Protein AF-A0A3C1P142-F1 (afdb_monomer)

pLDDT: mean 93.8, std 8.46, range [60.41, 98.44]

Sequence (43 aa):
MAPGKKVLLAAPRGYCAGVDRAVVTVEKALEHYGSPVYVRKQI

Secondary structure (DSSP, 8-state):
-PPPPPP---SS-S--HHHHHHHHHHHHHHHHH-SPPP-SS--

Radius of gyration: 18.58 Å; Cα contacts (8 Å, |Δi|>4): 9; chains: 1; bounding box: 38×33×41 Å

Foldseek 3Di:
DPPDDDDDDDPPDDDDPVRVVVVVVCVVCCVVPNPDDDDDPDD

Solvent-accessible surface area (backbone atoms only — not comparable to full-atom values): 3120 Å² total; per-residue (Å²): 131,80,82,80,84,84,85,82,83,78,79,92,74,82,83,50,76,67,56,53,52,53,52,54,50,55,54,50,46,37,73,76,70,39,86,88,75,88,69,87,74,82,131

Structure (mmCIF, N/CA/C/O backbone):
data_AF-A0A3C1P142-F1
#
_entry.id   AF-A0A3C1P142-F1
#
loop_
_atom_site.group_PDB
_atom_site.id
_atom_site.type_symbol
_atom_site.label_atom_id
_atom_site.label_alt_id
_atom_site.label_comp_id
_atom_site.label_asym_id
_atom_site.la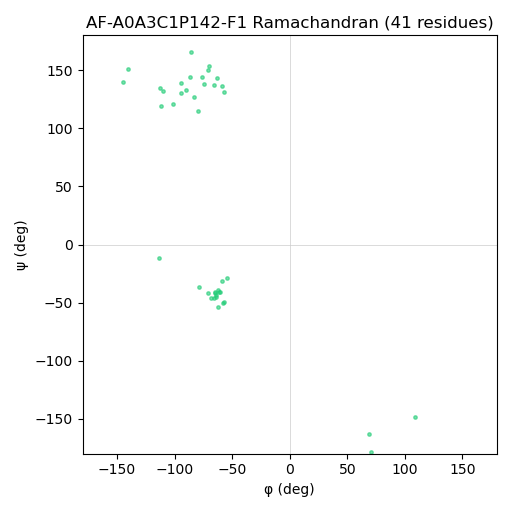bel_entity_id
_atom_site.label_seq_id
_atom_site.pdbx_PDB_ins_code
_atom_site.Cartn_x
_atom_site.Cartn_y
_atom_site.Cartn_z
_atom_site.occupancy
_atom_site.B_iso_or_equiv
_at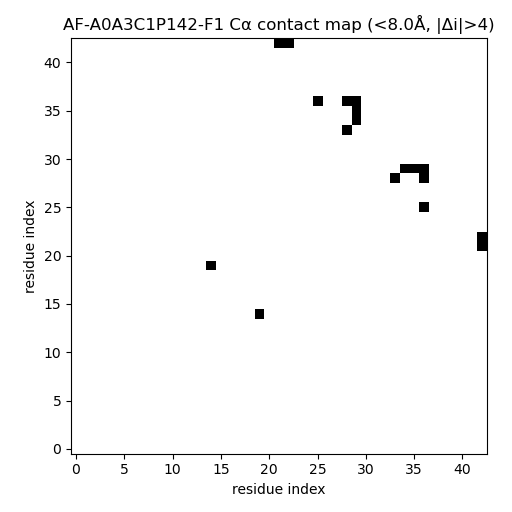om_site.auth_seq_id
_atom_site.auth_comp_id
_atom_site.auth_asym_id
_atom_site.auth_atom_id
_atom_site.pdbx_PDB_model_num
ATOM 1 N N . MET A 1 1 ? 22.269 29.088 -26.936 1.00 60.41 1 MET A N 1
ATOM 2 C CA . MET A 1 1 ? 21.467 28.208 -26.055 1.00 60.41 1 MET A CA 1
ATOM 3 C C . MET A 1 1 ? 22.078 26.820 -26.107 1.00 60.41 1 MET A C 1
ATOM 5 O O . MET A 1 1 ? 22.175 26.273 -27.196 1.00 60.41 1 MET A O 1
ATOM 9 N N . ALA A 1 2 ? 22.567 26.289 -24.984 1.00 63.94 2 ALA A N 1
ATOM 10 C CA . ALA A 1 2 ? 23.031 24.901 -24.942 1.00 63.94 2 ALA A CA 1
ATOM 11 C C . ALA A 1 2 ? 21.845 23.958 -25.234 1.00 63.94 2 ALA A C 1
ATOM 13 O O . ALA A 1 2 ? 20.729 24.273 -24.809 1.00 63.94 2 ALA A O 1
ATOM 14 N N . PRO A 1 3 ? 22.039 22.840 -25.957 1.00 74.81 3 PRO A N 1
ATOM 15 C CA . PRO A 1 3 ? 20.966 21.879 -26.197 1.00 74.81 3 PRO A CA 1
ATOM 16 C C . PRO A 1 3 ? 20.397 21.395 -24.856 1.00 74.81 3 PRO A C 1
ATOM 18 O O . PRO A 1 3 ? 21.145 21.055 -23.938 1.00 74.81 3 PRO A O 1
ATOM 21 N N . GLY A 1 4 ? 19.068 21.418 -24.721 1.00 81.12 4 GLY A N 1
ATOM 22 C CA . GLY A 1 4 ? 18.389 20.987 -23.500 1.00 81.12 4 GLY A CA 1
ATOM 23 C C . GLY A 1 4 ? 18.719 19.530 -23.171 1.00 81.12 4 GLY A C 1
ATOM 24 O O . GLY A 1 4 ? 18.735 18.674 -24.055 1.00 81.12 4 GLY A O 1
ATOM 25 N N . LYS A 1 5 ? 18.999 19.233 -21.897 1.00 87.62 5 LYS A N 1
ATOM 26 C CA . LYS A 1 5 ? 19.252 17.856 -21.447 1.00 87.62 5 LYS A CA 1
ATOM 27 C C . LYS A 1 5 ? 17.974 17.019 -21.585 1.00 87.62 5 LYS A C 1
ATOM 29 O O . LYS A 1 5 ? 16.891 17.476 -21.228 1.00 87.62 5 LYS A O 1
ATOM 34 N N . LYS A 1 6 ? 18.103 15.782 -22.076 1.00 90.19 6 LYS A N 1
ATOM 35 C CA . LYS A 1 6 ? 16.988 14.835 -22.228 1.00 90.19 6 LYS A CA 1
ATOM 36 C C . LYS A 1 6 ? 16.716 14.111 -20.907 1.00 90.19 6 LYS A C 1
ATOM 38 O O . LYS A 1 6 ? 17.626 13.511 -20.343 1.00 90.19 6 LYS A O 1
ATOM 43 N N . VAL A 1 7 ? 15.467 14.134 -20.445 1.00 93.12 7 VAL 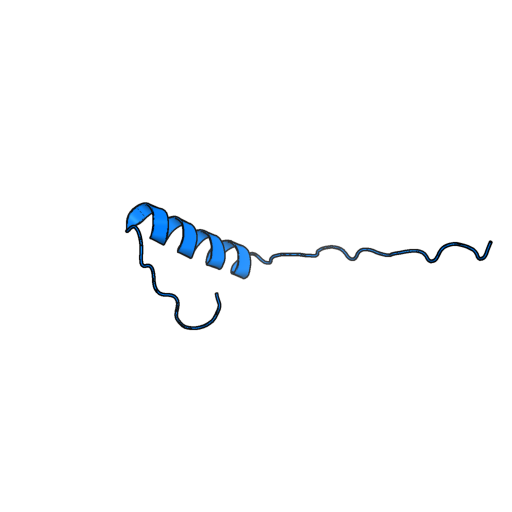A N 1
ATOM 44 C CA . VAL A 1 7 ? 14.996 13.326 -19.307 1.00 93.12 7 VAL A CA 1
ATOM 45 C C . VAL A 1 7 ? 14.474 11.988 -19.832 1.00 93.12 7 VAL A C 1
ATOM 47 O O . VAL A 1 7 ? 13.713 11.957 -20.799 1.00 93.12 7 VAL A O 1
ATOM 50 N N . LEU A 1 8 ? 14.887 10.885 -19.206 1.00 93.25 8 LEU A N 1
ATOM 51 C CA . LEU A 1 8 ? 14.421 9.533 -19.523 1.00 93.25 8 LEU A CA 1
ATOM 52 C C . LEU A 1 8 ? 13.598 8.990 -18.351 1.00 93.25 8 LEU A C 1
ATOM 54 O O . LEU A 1 8 ? 14.011 9.107 -17.200 1.00 93.25 8 LEU A O 1
ATOM 58 N N . LEU A 1 9 ? 12.444 8.390 -18.646 1.00 95.62 9 LEU A N 1
ATOM 59 C CA . LEU A 1 9 ? 11.554 7.790 -17.650 1.00 95.62 9 LEU A CA 1
ATOM 60 C C . LEU A 1 9 ? 11.537 6.271 -17.816 1.00 95.62 9 LEU A C 1
ATOM 62 O O . LEU A 1 9 ? 11.124 5.764 -18.856 1.00 95.62 9 LEU A O 1
ATOM 66 N N . ALA A 1 10 ? 11.961 5.551 -16.778 1.00 95.12 10 ALA A N 1
ATOM 67 C CA . ALA A 1 10 ? 11.963 4.091 -16.765 1.00 95.12 10 ALA A CA 1
ATOM 68 C C . ALA A 1 10 ? 10.538 3.509 -16.697 1.00 95.12 10 ALA A C 1
ATOM 70 O O . ALA A 1 10 ? 9.619 4.148 -16.175 1.00 95.12 10 ALA A O 1
ATOM 71 N N . ALA A 1 11 ? 10.347 2.290 -17.207 1.00 94.94 11 ALA A N 1
ATOM 72 C CA . ALA A 1 11 ? 9.096 1.544 -17.094 1.00 94.94 11 ALA A CA 1
ATOM 73 C C . ALA A 1 11 ? 9.368 0.030 -16.941 1.00 94.94 11 ALA A C 1
ATOM 75 O O . ALA A 1 11 ? 10.252 -0.475 -17.635 1.00 94.94 11 ALA A O 1
ATOM 76 N N . PRO A 1 12 ? 8.611 -0.686 -16.081 1.00 94.38 12 PRO A N 1
ATOM 77 C CA . PRO A 1 12 ? 7.583 -0.166 -15.173 1.00 94.38 12 PRO A CA 1
ATOM 78 C C . PRO A 1 12 ? 8.197 0.633 -14.010 1.00 94.38 12 PRO A C 1
ATOM 80 O O . PRO A 1 12 ? 9.329 0.396 -13.598 1.00 94.38 12 PRO A O 1
ATOM 83 N N . ARG A 1 13 ? 7.460 1.621 -13.500 1.00 95.81 13 ARG A N 1
ATOM 84 C CA . ARG A 1 13 ? 7.860 2.463 -12.360 1.00 95.81 13 ARG A CA 1
ATOM 85 C C . ARG A 1 13 ? 6.643 2.718 -11.477 1.00 95.81 13 ARG A C 1
ATOM 87 O O . ARG A 1 13 ? 5.533 2.772 -11.997 1.00 95.81 13 ARG A O 1
ATOM 94 N N . GLY A 1 14 ? 6.854 2.925 -10.181 1.00 95.06 14 GLY A N 1
ATOM 95 C CA . GLY A 1 14 ? 5.779 3.197 -9.224 1.00 95.06 14 GLY A CA 1
ATOM 96 C C . GLY A 1 14 ? 5.519 2.028 -8.279 1.00 95.06 14 GLY A C 1
ATOM 97 O O . GLY A 1 14 ? 6.449 1.316 -7.902 1.00 95.06 14 GLY A O 1
ATOM 98 N N . TYR A 1 15 ? 4.265 1.875 -7.857 1.00 96.56 15 TYR A N 1
ATOM 99 C CA . TYR A 1 15 ? 3.877 0.928 -6.815 1.00 96.56 15 TYR A CA 1
ATOM 100 C C . TYR A 1 15 ? 3.885 -0.509 -7.317 1.00 96.56 15 TYR A C 1
ATOM 102 O O . TYR A 1 15 ? 3.430 -0.816 -8.417 1.00 96.56 15 TYR A O 1
ATOM 110 N N . CYS A 1 16 ? 4.390 -1.404 -6.473 1.00 97.25 16 CYS A N 1
ATOM 111 C CA . CYS A 1 16 ? 4.169 -2.826 -6.654 1.00 97.25 16 CYS A CA 1
ATOM 112 C C . CYS A 1 16 ? 2.840 -3.230 -6.004 1.00 97.25 16 CYS A C 1
ATOM 114 O O . CYS A 1 16 ? 2.299 -2.511 -5.162 1.00 97.25 16 CYS A O 1
ATOM 116 N N . ALA A 1 17 ? 2.358 -4.427 -6.334 1.00 97.94 17 ALA A N 1
ATOM 117 C CA . ALA A 1 17 ? 1.137 -4.981 -5.751 1.00 97.94 17 ALA A CA 1
ATOM 118 C C . 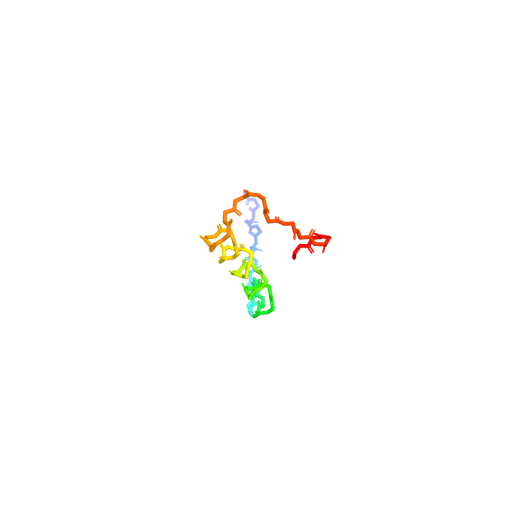ALA A 1 17 ? 1.157 -5.019 -4.207 1.00 97.94 17 ALA A C 1
ATOM 120 O O . ALA A 1 17 ? 0.113 -4.921 -3.571 1.00 97.94 17 ALA A O 1
ATOM 121 N N . GLY A 1 18 ? 2.340 -5.146 -3.593 1.00 98.19 18 GLY A N 1
ATOM 122 C CA . GLY A 1 18 ? 2.488 -5.120 -2.137 1.00 98.19 18 GLY A CA 1
ATOM 123 C C . GLY A 1 18 ? 2.194 -3.747 -1.531 1.00 98.19 18 GLY A C 1
ATOM 124 O O . GLY A 1 18 ? 1.453 -3.668 -0.556 1.00 98.19 18 GLY A O 1
ATOM 125 N N . VAL A 1 19 ? 2.738 -2.684 -2.133 1.00 98.06 19 VAL A N 1
ATOM 126 C CA . VAL A 1 19 ? 2.526 -1.297 -1.681 1.00 98.06 19 VAL A CA 1
ATOM 127 C C . VAL A 1 19 ? 1.066 -0.899 -1.871 1.00 98.06 19 VAL A C 1
ATOM 129 O O . VAL A 1 19 ? 0.449 -0.397 -0.939 1.00 98.06 19 VAL A O 1
ATOM 132 N N . ASP A 1 20 ? 0.492 -1.207 -3.035 1.00 97.81 20 ASP A N 1
ATOM 133 C CA . ASP A 1 20 ? -0.916 -0.929 -3.331 1.00 97.81 20 ASP A C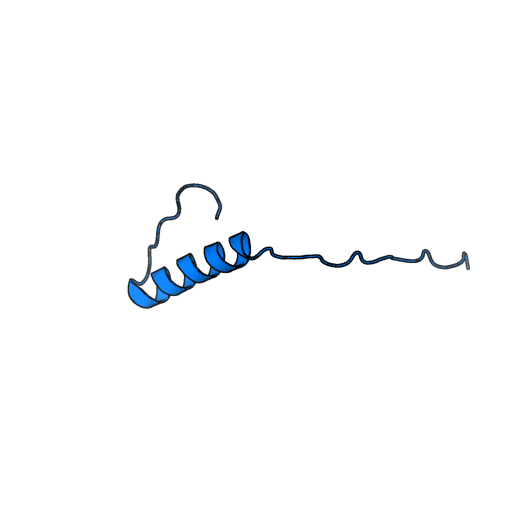A 1
ATOM 134 C C . ASP A 1 20 ? -1.853 -1.589 -2.304 1.00 97.81 20 ASP A C 1
ATOM 136 O O . ASP A 1 20 ? -2.671 -0.929 -1.660 1.00 97.81 20 ASP A O 1
ATOM 140 N N . ARG A 1 21 ? -1.645 -2.885 -2.033 1.00 98.31 21 ARG A N 1
ATOM 141 C CA . ARG A 1 21 ? -2.422 -3.610 -1.019 1.00 98.31 21 ARG A CA 1
ATOM 142 C C . ARG A 1 21 ? -2.258 -3.016 0.379 1.00 98.31 21 ARG A C 1
ATOM 144 O O . ARG A 1 21 ? -3.229 -2.983 1.136 1.00 98.31 21 ARG A O 1
ATOM 151 N N . ALA A 1 22 ? -1.044 -2.616 0.751 1.00 98.06 22 ALA A N 1
ATOM 152 C CA . ALA A 1 22 ? -0.760 -2.072 2.075 1.00 98.06 22 ALA A CA 1
ATOM 153 C C . ALA A 1 22 ? -1.516 -0.755 2.312 1.00 98.06 22 ALA A C 1
ATOM 155 O O . ALA A 1 22 ? -2.174 -0.617 3.344 1.00 98.06 22 ALA A O 1
ATOM 156 N N . VAL A 1 23 ? -1.514 0.148 1.326 1.00 97.75 23 VAL A N 1
ATOM 157 C CA . VAL A 1 23 ? -2.248 1.424 1.378 1.00 97.75 23 VAL A CA 1
ATOM 158 C C . VAL A 1 23 ? -3.755 1.183 1.488 1.00 97.75 23 VAL A C 1
ATOM 160 O O . VAL A 1 23 ? -4.373 1.617 2.462 1.00 97.75 23 VAL A O 1
ATOM 163 N N . VAL A 1 24 ? -4.324 0.386 0.577 1.00 98.19 24 VAL A N 1
ATOM 164 C CA . VAL A 1 24 ? -5.769 0.085 0.552 1.00 98.19 24 VAL A CA 1
ATOM 165 C C . VAL A 1 24 ? -6.246 -0.569 1.854 1.00 98.19 24 VAL A C 1
ATOM 167 O O . VAL A 1 24 ? -7.384 -0.379 2.279 1.00 98.19 24 VAL A O 1
ATOM 170 N N . THR A 1 25 ? -5.390 -1.348 2.518 1.00 98.00 25 THR A N 1
ATOM 171 C CA . THR A 1 25 ? -5.735 -1.978 3.803 1.00 98.00 25 THR A CA 1
ATOM 172 C C . THR A 1 25 ? -5.955 -0.936 4.900 1.00 98.00 25 THR A C 1
ATOM 174 O O . THR A 1 25 ? -6.899 -1.067 5.678 1.00 98.00 25 THR A O 1
ATOM 177 N N . VAL A 1 26 ? -5.113 0.101 4.963 1.00 98.06 26 VAL A N 1
ATOM 178 C CA . VAL A 1 26 ? -5.246 1.172 5.962 1.00 98.06 26 VAL A CA 1
ATOM 179 C C . VAL A 1 26 ? -6.461 2.048 5.659 1.00 98.06 26 VAL A C 1
ATOM 181 O O . VAL A 1 26 ? -7.214 2.363 6.578 1.00 98.06 26 VAL A O 1
ATOM 184 N N . GLU A 1 27 ? -6.695 2.377 4.386 1.00 98.00 27 GLU A N 1
ATOM 185 C CA . GLU A 1 27 ? -7.878 3.137 3.950 1.00 98.00 27 GLU A CA 1
ATOM 186 C C . GLU A 1 27 ? -9.174 2.424 4.350 1.00 98.00 27 GLU A C 1
ATOM 188 O O . GLU A 1 27 ? -10.012 2.997 5.047 1.00 98.00 27 GLU A O 1
ATOM 193 N N . LYS A 1 28 ? -9.290 1.130 4.032 1.00 98.38 28 LYS A N 1
ATOM 194 C CA . LYS A 1 28 ? -10.454 0.324 4.425 1.00 98.38 28 LYS A CA 1
ATOM 195 C C . LYS A 1 28 ? -10.603 0.208 5.936 1.00 98.38 28 LYS A C 1
ATOM 197 O O . LYS A 1 28 ? -11.717 0.247 6.446 1.00 98.38 28 LYS A O 1
ATOM 202 N N . ALA A 1 29 ? -9.507 0.065 6.680 1.00 98.38 29 ALA A N 1
ATOM 203 C CA . ALA A 1 29 ? -9.582 0.024 8.137 1.00 98.38 29 ALA A CA 1
ATOM 204 C C . ALA A 1 29 ? -10.146 1.337 8.708 1.00 98.38 29 ALA A C 1
ATOM 206 O O . ALA A 1 29 ? -10.980 1.298 9.611 1.00 98.38 29 ALA A O 1
ATOM 207 N N . LEU A 1 30 ? -9.744 2.485 8.160 1.00 98.38 30 LEU A N 1
ATOM 208 C CA . LEU A 1 30 ? -10.285 3.785 8.561 1.00 98.38 30 LEU A CA 1
ATOM 209 C C . LEU A 1 30 ? -11.773 3.918 8.212 1.00 98.38 30 LEU A C 1
ATOM 211 O O . LEU A 1 30 ? -12.535 4.419 9.036 1.00 98.38 30 LEU A O 1
ATOM 215 N N . GLU A 1 31 ? -12.199 3.438 7.042 1.00 98.44 31 GLU A N 1
ATOM 216 C CA . GLU A 1 31 ? -13.615 3.428 6.643 1.00 98.44 31 GLU A CA 1
ATOM 217 C C . GLU A 1 31 ? -14.474 2.538 7.552 1.00 98.44 31 GLU A C 1
ATOM 219 O O . GLU A 1 31 ? -15.569 2.929 7.953 1.00 98.44 31 GLU A O 1
ATOM 224 N N . HIS A 1 32 ? -13.986 1.342 7.888 1.00 98.44 32 HIS A N 1
ATOM 225 C CA . HIS A 1 32 ? -14.749 0.365 8.665 1.00 98.44 32 HIS A CA 1
ATOM 226 C C . HIS A 1 32 ? -14.774 0.663 10.165 1.00 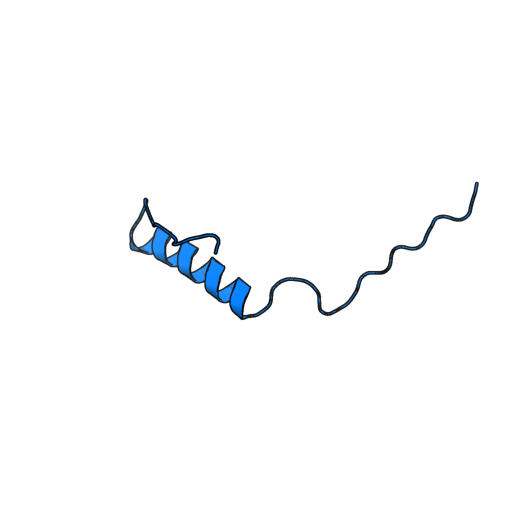98.44 32 HIS A C 1
ATOM 228 O O . HIS A 1 32 ? -15.785 0.404 10.817 1.00 98.44 32 HIS A O 1
ATOM 234 N N . TYR A 1 33 ? -13.670 1.163 10.723 1.00 97.81 33 TYR A N 1
ATOM 235 C CA . TYR A 1 33 ? -13.496 1.282 12.174 1.00 97.81 33 TYR A CA 1
ATOM 236 C C . TYR A 1 33 ? -13.429 2.730 12.669 1.00 97.81 33 TYR A C 1
ATOM 238 O O . TYR A 1 33 ? -13.529 2.963 13.873 1.00 97.81 33 TYR A O 1
ATOM 246 N N . GLY A 1 34 ? -13.298 3.708 11.770 1.00 97.25 34 GLY A N 1
ATOM 247 C CA . GLY A 1 34 ? -13.082 5.101 12.141 1.00 97.25 34 GLY A CA 1
ATOM 248 C C . GLY A 1 34 ? -11.684 5.348 12.719 1.00 97.25 34 GLY A C 1
ATOM 249 O O . GLY A 1 34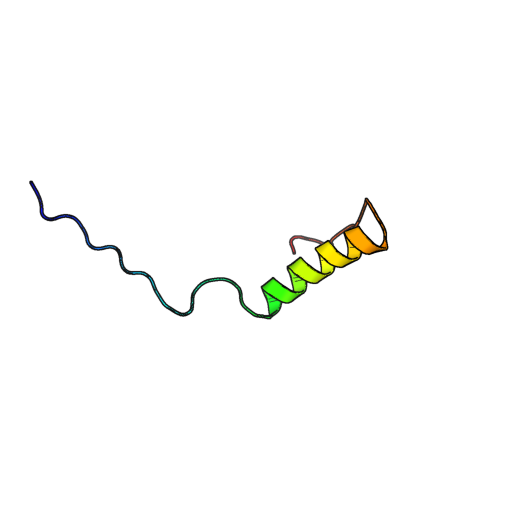 ? -10.831 4.466 12.793 1.00 97.25 34 GLY A O 1
ATOM 250 N N . SER A 1 35 ? -11.426 6.592 13.114 1.00 96.69 35 SER A N 1
ATOM 251 C CA . SER A 1 35 ? -10.146 6.994 13.707 1.00 96.69 35 SER A CA 1
ATOM 252 C C . SER A 1 35 ? -10.128 6.759 15.229 1.00 96.69 35 SER A C 1
ATOM 254 O O . SER A 1 35 ? -11.151 7.018 15.868 1.00 96.69 35 SER A O 1
ATOM 256 N N . PRO A 1 36 ? -8.987 6.362 15.842 1.00 96.75 36 PRO A N 1
ATOM 257 C CA . PRO A 1 36 ? -7.673 6.135 15.223 1.00 96.75 36 PRO A CA 1
ATOM 258 C C . PRO A 1 36 ? -7.402 4.675 14.811 1.00 96.75 36 PRO A C 1
ATOM 260 O O . PRO A 1 36 ? -7.631 3.742 15.578 1.00 96.75 36 PRO A O 1
ATOM 263 N N . VAL A 1 37 ? -6.784 4.494 13.635 1.00 97.81 37 VAL A N 1
ATOM 264 C CA . VAL A 1 37 ? -6.161 3.227 13.203 1.00 97.81 37 VAL A CA 1
ATOM 265 C C . VAL A 1 37 ? -4.64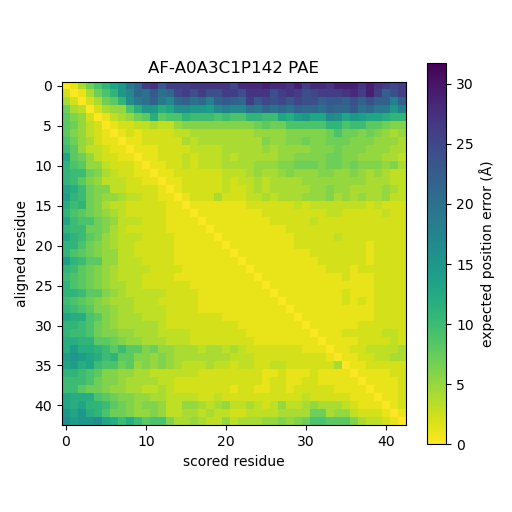7 3.328 13.384 1.00 97.81 37 VAL A C 1
ATOM 267 O O . VAL A 1 37 ? -4.000 4.199 12.804 1.00 97.81 37 VAL A O 1
ATOM 270 N N . TYR A 1 38 ? -4.067 2.430 14.181 1.00 97.62 38 TYR A N 1
ATOM 271 C CA . TYR A 1 38 ? -2.627 2.406 14.446 1.00 97.62 38 TY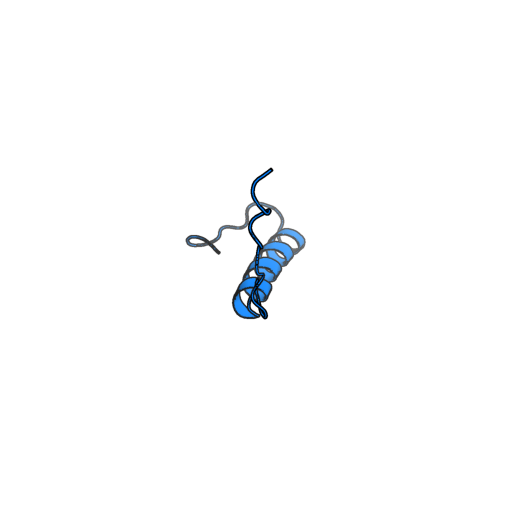R A CA 1
ATOM 272 C C . TYR A 1 38 ? -1.895 1.449 13.500 1.00 97.62 38 TYR A C 1
ATOM 274 O O . TYR A 1 38 ? -2.254 0.278 13.386 1.00 97.62 38 TYR A O 1
ATOM 282 N N . VAL A 1 39 ? -0.815 1.930 12.881 1.00 97.75 39 VAL A N 1
ATOM 283 C CA . VAL A 1 39 ? 0.082 1.127 12.038 1.00 97.75 39 VAL A CA 1
ATOM 284 C C . VAL A 1 39 ? 1.423 0.956 12.745 1.00 97.75 39 VAL A C 1
ATOM 286 O O . VAL A 1 39 ? 2.012 1.912 13.251 1.00 97.75 39 VAL A O 1
ATOM 289 N N . ARG A 1 40 ? 1.926 -0.281 12.802 1.00 97.56 40 ARG A N 1
ATOM 290 C CA . ARG A 1 40 ? 3.248 -0.558 13.371 1.00 97.56 40 ARG A CA 1
ATOM 291 C C . ARG A 1 40 ? 4.324 -0.229 12.333 1.00 97.56 40 ARG A C 1
ATOM 293 O O . ARG A 1 40 ? 4.463 -0.968 11.367 1.00 97.56 40 ARG A O 1
ATOM 300 N N . LYS A 1 41 ? 5.160 0.777 12.623 1.00 96.06 41 LYS A N 1
ATOM 301 C CA . LYS A 1 41 ? 6.169 1.366 11.709 1.00 96.06 41 LYS A CA 1
ATOM 302 C C . LYS A 1 41 ? 5.514 2.145 10.553 1.00 96.06 41 LYS A C 1
ATOM 304 O O . LYS A 1 41 ? 4.362 2.545 10.658 1.00 96.06 41 LYS A O 1
ATOM 309 N N . GLN A 1 42 ? 6.288 2.419 9.502 1.00 91.88 42 GLN A N 1
ATOM 310 C CA . GLN A 1 42 ? 5.787 2.946 8.235 1.00 91.88 42 GLN A CA 1
ATOM 311 C C . GLN A 1 42 ? 5.121 1.821 7.442 1.00 91.88 42 GLN A C 1
ATOM 313 O O . GLN A 1 42 ? 5.563 0.671 7.523 1.00 91.88 42 GLN A O 1
ATOM 318 N N . ILE A 1 43 ? 4.054 2.180 6.733 1.00 86.62 43 ILE A N 1
ATOM 319 C CA . ILE A 1 43 ? 3.301 1.281 5.858 1.00 86.62 43 ILE A CA 1
ATOM 320 C C . ILE A 1 43 ? 4.032 1.044 4.536 1.00 86.62 43 ILE A C 1
ATOM 322 O O . ILE A 1 43 ? 4.704 1.989 4.061 1.00 86.62 43 ILE A O 1
#

Mean predicted aligned error: 5.2 Å